Protein AF-A0A926NWR7-F1 (afdb_monomer_lite)

Organism: NCBI:txid2772109

Secondary structure (DSSP, 8-state):
-EETTEE---------S-HHHHHHHHTT---BSS--TT--EEEEEEEEETTEEEEEEEEEE-HHHHHHHHHHHHHHHHHHTT-

Radius of gyration: 13.43 Å; chains: 1; bounding box: 29×30×36 Å

Sequence (83 aa):
MKTPSGFETFGNFDLGSDKEKAIAIIEQFKGSDDKLESSILYMDLTEVQNGIPLPAKILHCTLDDIAYNVRIITRDVFKNLSL

Foldseek 3Di:
DQDPVGDDDPDDADLDDPPVSVVVLVVPADADQDPPVPFPDKDFDWDQDPNDTDTDGIGRDDPVRVVVSVVSRVVSVCVVVVD

Structure (mmCIF, N/CA/C/O backbone):
data_AF-A0A926NWR7-F1
#
_entry.id   AF-A0A926NWR7-F1
#
loop_
_atom_site.group_PDB
_atom_site.id
_atom_site.type_symbol
_atom_site.label_atom_id
_atom_site.label_alt_id
_atom_site.label_comp_id
_atom_site.label_asym_id
_atom_site.label_entity_id
_atom_site.label_seq_id
_atom_site.pdbx_PDB_ins_code
_atom_site.Cartn_x
_atom_site.Cartn_y
_atom_site.Cartn_z
_atom_site.occupancy
_atom_site.B_iso_or_equiv
_atom_site.auth_seq_id
_atom_site.auth_comp_id
_atom_site.auth_asym_id
_atom_site.auth_atom_id
_atom_site.pdbx_PDB_model_num
ATOM 1 N N . MET A 1 1 ? 1.825 2.672 -11.114 1.00 81.31 1 MET A N 1
ATOM 2 C CA . MET A 1 1 ? 2.960 2.230 -11.955 1.00 81.31 1 MET A CA 1
ATOM 3 C C . MET A 1 1 ? 3.231 3.297 -12.997 1.00 81.31 1 MET A C 1
ATOM 5 O O . MET A 1 1 ? 2.282 3.762 -13.613 1.00 81.31 1 MET A O 1
ATOM 9 N N . LYS A 1 2 ? 4.482 3.714 -13.191 1.00 80.19 2 LYS A N 1
ATOM 10 C CA . LYS A 1 2 ? 4.831 4.682 -14.238 1.00 80.19 2 LYS A CA 1
ATOM 11 C C . LYS A 1 2 ? 4.941 3.967 -15.585 1.00 80.19 2 LYS A C 1
ATOM 13 O O . LYS A 1 2 ? 5.806 3.118 -15.768 1.00 80.19 2 LYS A O 1
ATOM 18 N N . THR A 1 3 ? 4.066 4.326 -16.513 1.00 83.62 3 THR A N 1
ATOM 19 C CA . THR A 1 3 ? 4.037 3.843 -17.899 1.00 83.62 3 THR A CA 1
ATOM 20 C C . THR A 1 3 ? 4.375 4.996 -18.853 1.00 83.62 3 THR A C 1
ATOM 22 O O . THR A 1 3 ? 4.314 6.160 -18.442 1.00 83.62 3 THR A O 1
ATOM 25 N N . PRO A 1 4 ? 4.691 4.731 -20.134 1.00 84.75 4 PRO A N 1
ATOM 26 C CA . PRO A 1 4 ? 4.845 5.795 -21.131 1.00 84.75 4 PRO A CA 1
ATOM 27 C C . PRO A 1 4 ? 3.604 6.695 -21.274 1.00 84.75 4 PRO A C 1
ATOM 29 O O . PRO A 1 4 ? 3.737 7.871 -21.593 1.00 84.75 4 PRO A O 1
ATOM 32 N N . SER A 1 5 ? 2.410 6.163 -20.999 1.00 86.00 5 SER A N 1
ATOM 33 C CA . SER A 1 5 ? 1.129 6.886 -20.989 1.00 86.00 5 SER A CA 1
ATOM 34 C C . SER A 1 5 ? 0.839 7.647 -19.688 1.00 86.00 5 SER A C 1
ATOM 36 O O . SER A 1 5 ? -0.184 8.320 -19.597 1.00 86.00 5 SER A O 1
ATOM 38 N N . GLY A 1 6 ? 1.716 7.561 -18.684 1.00 82.88 6 GLY A N 1
ATOM 39 C CA . GLY A 1 6 ? 1.535 8.182 -17.372 1.00 82.88 6 GLY A CA 1
ATOM 40 C C . GLY A 1 6 ? 1.423 7.166 -16.235 1.00 82.88 6 GLY A C 1
ATOM 41 O O . GLY A 1 6 ? 1.830 6.010 -16.365 1.00 82.88 6 GLY A O 1
ATOM 42 N N . PHE A 1 7 ? 0.912 7.605 -15.087 1.00 82.75 7 PHE A N 1
ATOM 43 C CA . PHE A 1 7 ? 0.735 6.731 -13.930 1.00 82.75 7 PHE A CA 1
ATOM 44 C C . PHE A 1 7 ? -0.548 5.911 -14.052 1.00 82.75 7 PHE A C 1
ATOM 46 O O . PHE A 1 7 ? -1.628 6.457 -14.249 1.00 82.75 7 PHE A O 1
ATOM 53 N N . GLU A 1 8 ? -0.415 4.600 -13.897 1.00 89.94 8 GLU A N 1
ATOM 54 C CA . GLU A 1 8 ? -1.527 3.656 -13.870 1.00 89.94 8 GLU A CA 1
ATOM 55 C C . GLU A 1 8 ? -1.714 3.090 -12.460 1.00 89.94 8 GLU A C 1
ATOM 57 O O . GLU A 1 8 ? -0.761 2.587 -11.848 1.00 89.94 8 GLU A O 1
ATOM 62 N N . THR A 1 9 ? -2.941 3.156 -11.947 1.00 90.75 9 THR A N 1
ATOM 63 C CA . THR A 1 9 ? -3.324 2.545 -10.671 1.00 90.75 9 THR A CA 1
ATOM 64 C C . THR A 1 9 ? -3.787 1.116 -10.912 1.00 90.75 9 THR A C 1
ATOM 66 O O . THR A 1 9 ? -4.762 0.888 -11.618 1.00 90.75 9 THR A O 1
ATOM 69 N N . PHE A 1 10 ? -3.108 0.155 -10.293 1.00 88.06 10 PHE A N 1
ATOM 70 C CA . PHE A 1 10 ? -3.410 -1.277 -10.415 1.00 88.06 10 PHE A CA 1
ATOM 71 C C . PHE A 1 10 ? -4.015 -1.875 -9.132 1.00 88.06 10 PHE A C 1
ATOM 73 O O . PHE A 1 10 ? -4.326 -3.061 -9.086 1.00 88.06 10 PHE A O 1
ATOM 80 N N . GLY A 1 11 ? -4.191 -1.062 -8.087 1.00 90.31 11 GLY A N 1
ATOM 81 C CA . GLY A 1 11 ? -4.836 -1.455 -6.839 1.00 90.31 11 GLY A CA 1
ATOM 82 C C . GLY A 1 11 ? -5.170 -0.241 -5.979 1.00 90.31 11 GLY A C 1
ATOM 83 O O . GLY A 1 11 ? -4.428 0.738 -5.973 1.00 90.31 11 GLY A O 1
ATOM 84 N N . ASN A 1 12 ? -6.291 -0.315 -5.267 1.00 92.38 12 ASN A N 1
ATOM 85 C CA . ASN A 1 12 ? -6.713 0.669 -4.278 1.00 92.38 12 ASN A CA 1
ATOM 86 C C . ASN A 1 12 ? -7.308 -0.077 -3.082 1.00 92.38 12 ASN A C 1
ATOM 88 O O . ASN A 1 12 ? -8.162 -0.944 -3.269 1.00 92.38 12 ASN A O 1
ATOM 92 N N . PHE A 1 13 ? -6.856 0.254 -1.876 1.00 91.25 13 PHE A N 1
ATOM 93 C CA . PHE A 1 13 ? -7.258 -0.427 -0.650 1.00 91.25 13 PHE A CA 1
ATOM 94 C C . PHE A 1 13 ? -7.727 0.599 0.375 1.00 91.25 13 PHE A C 1
ATOM 96 O O . PHE A 1 13 ? -7.033 1.580 0.628 1.00 91.25 13 PHE A O 1
ATOM 103 N N . ASP A 1 14 ? -8.889 0.348 0.969 1.00 89.94 14 ASP A N 1
ATOM 104 C CA . ASP A 1 14 ? -9.390 1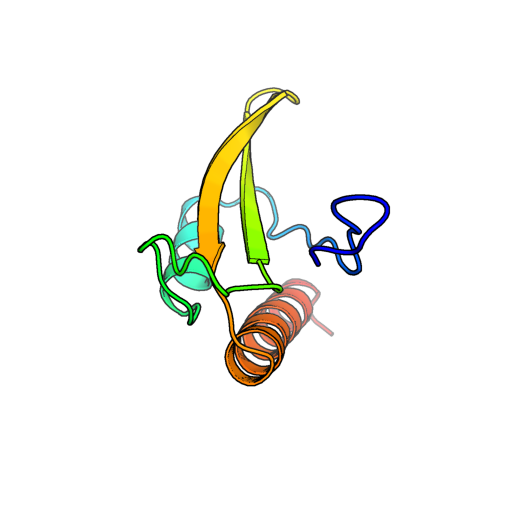.113 2.106 1.00 89.94 14 ASP A CA 1
ATOM 105 C C . ASP A 1 14 ? -8.939 0.425 3.403 1.00 89.94 14 ASP A C 1
ATOM 107 O O . ASP A 1 14 ? -9.199 -0.764 3.601 1.00 89.94 14 ASP A O 1
ATOM 111 N N . LEU A 1 15 ? -8.224 1.158 4.261 1.00 89.38 15 LEU A N 1
ATOM 112 C CA . LEU A 1 15 ? -7.748 0.669 5.562 1.00 89.38 15 LEU A CA 1
ATOM 113 C C . LEU A 1 15 ? -8.747 0.948 6.701 1.00 89.38 15 LEU A C 1
ATOM 115 O O . LEU A 1 15 ? -8.481 0.604 7.851 1.00 89.38 15 LEU A O 1
ATOM 119 N N . GLY A 1 16 ? -9.902 1.541 6.391 1.00 88.69 16 GLY A N 1
ATOM 120 C CA . GLY A 1 16 ? -10.952 1.883 7.340 1.00 88.69 16 GLY A CA 1
ATOM 121 C C . GLY A 1 16 ? -10.761 3.248 8.004 1.00 88.69 16 GLY A C 1
ATOM 122 O O . GLY A 1 16 ? -9.862 4.022 7.685 1.00 88.69 16 GLY A O 1
ATOM 123 N N . SER A 1 17 ? -11.648 3.554 8.952 1.00 89.50 17 SER A N 1
ATOM 124 C CA . SER A 1 17 ? -11.742 4.874 9.592 1.00 89.50 17 SER A CA 1
ATOM 125 C C . SER A 1 17 ? -10.952 5.015 10.900 1.00 89.50 17 SER A C 1
ATOM 127 O O . SER A 1 17 ? -10.938 6.092 11.492 1.00 89.50 17 SER A O 1
ATOM 129 N N . ASP A 1 18 ? -10.343 3.936 11.395 1.00 90.50 18 ASP A N 1
ATOM 130 C CA . ASP A 1 18 ? -9.539 3.952 12.620 1.00 90.50 18 ASP A CA 1
ATOM 131 C C . ASP A 1 18 ? -8.103 4.375 12.288 1.00 90.50 18 ASP A C 1
ATOM 133 O O . ASP A 1 18 ? -7.302 3.595 11.764 1.00 90.50 18 ASP A O 1
ATOM 137 N N . LYS A 1 19 ? -7.792 5.641 12.577 1.00 89.88 19 LYS A N 1
ATOM 138 C CA . LYS A 1 19 ? -6.511 6.257 12.227 1.00 89.88 19 LYS A CA 1
ATOM 139 C C . LYS A 1 19 ? -5.319 5.557 12.879 1.00 89.88 19 LYS A C 1
ATOM 141 O O . LYS A 1 19 ? -4.303 5.368 12.216 1.00 89.88 19 LYS A O 1
ATOM 146 N N . GLU A 1 20 ? -5.423 5.179 14.151 1.00 91.56 20 GLU A N 1
ATOM 147 C CA . GLU A 1 20 ? -4.312 4.548 14.874 1.00 91.56 20 GLU A CA 1
ATOM 148 C C . GLU A 1 20 ? -3.999 3.171 14.289 1.00 91.56 20 GLU A C 1
ATOM 150 O O . GLU A 1 20 ? -2.833 2.843 14.061 1.00 91.56 20 GLU A O 1
ATOM 155 N N . LYS A 1 21 ? -5.034 2.396 13.944 1.00 89.81 21 LYS A N 1
ATOM 156 C CA . LYS A 1 21 ? -4.852 1.114 13.250 1.00 89.81 21 LYS A CA 1
ATOM 157 C C . LYS A 1 21 ? -4.263 1.289 11.858 1.00 89.81 21 LYS A C 1
ATOM 159 O O . LYS A 1 21 ? -3.328 0.571 11.513 1.00 89.81 21 LYS A O 1
ATOM 164 N N . ALA A 1 22 ? -4.765 2.243 11.074 1.00 91.00 22 ALA A N 1
ATOM 165 C CA . ALA A 1 22 ? -4.239 2.516 9.739 1.00 91.00 22 ALA A CA 1
ATOM 166 C C . ALA A 1 22 ? -2.748 2.887 9.791 1.00 91.00 22 ALA A C 1
ATOM 168 O O . ALA A 1 22 ? -1.955 2.347 9.019 1.00 91.00 22 ALA A O 1
ATOM 169 N N . ILE A 1 23 ? -2.346 3.733 10.745 1.00 91.94 23 ILE A N 1
ATOM 170 C CA . ILE A 1 23 ? -0.937 4.079 10.972 1.00 91.94 23 ILE A CA 1
ATOM 171 C C . ILE A 1 23 ? -0.128 2.831 11.345 1.00 91.94 23 ILE A C 1
ATOM 173 O O . ILE A 1 23 ? 0.879 2.562 10.696 1.00 91.94 23 ILE A O 1
ATOM 177 N N . ALA A 1 24 ? -0.591 2.014 12.295 1.00 92.44 24 ALA A N 1
ATOM 178 C CA . ALA A 1 24 ? 0.112 0.793 12.704 1.00 92.44 24 ALA A CA 1
ATOM 179 C C . ALA A 1 24 ? 0.274 -0.238 11.564 1.00 92.44 24 ALA A C 1
ATOM 181 O O . ALA A 1 24 ? 1.235 -1.013 11.539 1.00 92.44 24 ALA A O 1
ATOM 182 N N . ILE A 1 25 ? -0.659 -0.279 10.608 1.00 92.12 25 ILE A N 1
ATOM 183 C CA . ILE A 1 25 ? -0.548 -1.092 9.386 1.00 92.12 25 ILE A CA 1
ATOM 184 C C . ILE A 1 25 ? 0.519 -0.508 8.459 1.00 92.12 25 ILE A C 1
ATOM 186 O O . ILE A 1 25 ? 1.393 -1.240 7.993 1.00 92.12 25 ILE A O 1
ATOM 190 N N . ILE A 1 26 ? 0.463 0.801 8.213 1.00 91.81 26 ILE A N 1
ATOM 191 C CA . ILE A 1 26 ? 1.388 1.520 7.330 1.00 91.81 26 ILE A CA 1
ATOM 192 C C . ILE A 1 26 ? 2.827 1.460 7.857 1.00 91.81 26 ILE A C 1
ATOM 194 O O . ILE A 1 26 ? 3.754 1.325 7.068 1.00 91.81 26 ILE A O 1
ATOM 198 N N . GLU A 1 27 ? 3.041 1.498 9.172 1.00 93.19 27 GLU A N 1
ATOM 199 C CA . GLU A 1 27 ? 4.370 1.367 9.791 1.00 93.19 27 GLU A CA 1
ATOM 200 C C . GLU A 1 27 ? 5.040 0.015 9.506 1.00 93.19 27 GLU A C 1
ATOM 202 O O . GLU A 1 27 ? 6.261 -0.105 9.587 1.00 93.19 27 GLU A O 1
ATOM 207 N N . GLN A 1 28 ? 4.265 -1.006 9.132 1.00 94.56 28 GLN A N 1
ATOM 208 C CA . GLN A 1 28 ? 4.803 -2.298 8.708 1.00 94.56 28 GLN A CA 1
ATOM 209 C C . GLN A 1 28 ? 5.201 -2.312 7.230 1.00 94.56 28 GLN A C 1
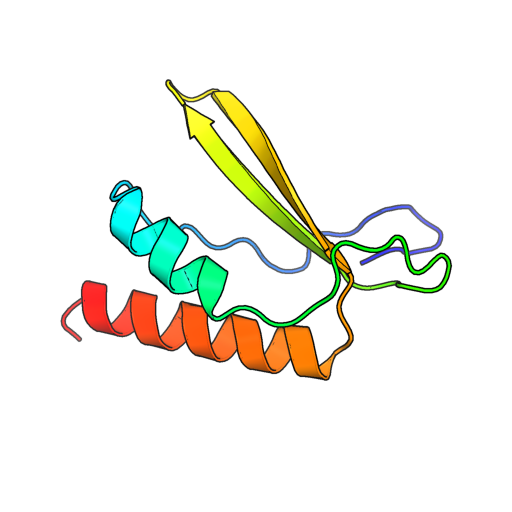ATOM 211 O O . GLN A 1 28 ? 5.812 -3.290 6.797 1.00 94.56 28 GLN A O 1
ATOM 216 N N . PHE A 1 29 ? 4.829 -1.301 6.441 1.00 95.06 29 PHE A N 1
ATOM 217 C CA . PHE A 1 29 ? 5.075 -1.292 5.003 1.00 95.06 29 PHE A CA 1
ATOM 218 C C . PHE A 1 29 ? 6.563 -1.158 4.692 1.00 95.06 29 PHE A C 1
ATOM 220 O O . PHE A 1 29 ? 7.316 -0.449 5.357 1.00 95.06 29 PHE A O 1
ATOM 227 N N . LYS A 1 30 ? 6.972 -1.835 3.624 1.00 95.44 30 LYS A N 1
ATOM 228 C CA . LYS A 1 30 ? 8.282 -1.692 3.000 1.00 95.44 30 LYS A CA 1
ATOM 229 C C . LYS A 1 30 ? 8.234 -0.708 1.839 1.00 95.44 30 LYS A C 1
ATOM 231 O O . LYS A 1 30 ? 7.174 -0.434 1.272 1.00 95.44 30 LYS A O 1
ATOM 236 N N . GLY A 1 31 ? 9.408 -0.218 1.478 1.00 92.44 31 GLY A N 1
ATOM 237 C CA . GLY A 1 31 ? 9.609 0.817 0.477 1.00 92.44 31 GLY A CA 1
ATOM 238 C C . GLY A 1 31 ? 10.435 1.959 1.050 1.00 92.44 31 GLY A C 1
ATOM 239 O O . GLY A 1 31 ? 10.771 1.972 2.235 1.00 92.44 31 GLY A O 1
ATOM 240 N N . SER A 1 32 ? 10.769 2.909 0.192 1.00 89.62 32 SER A N 1
ATOM 241 C CA . SER A 1 32 ? 11.568 4.076 0.547 1.00 89.62 32 SER A CA 1
ATOM 242 C C . SER A 1 32 ? 10.773 5.358 0.322 1.00 89.62 32 SER A C 1
ATOM 244 O O . SER A 1 32 ? 9.965 5.455 -0.600 1.00 89.62 32 SER A O 1
ATOM 246 N N . ASP A 1 33 ? 10.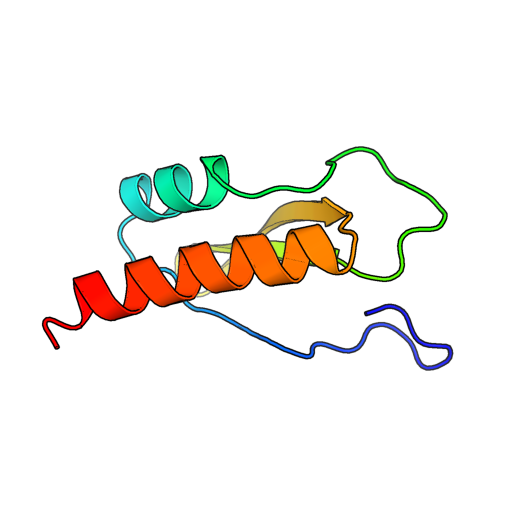985 6.331 1.197 1.00 82.81 33 ASP A N 1
ATOM 247 C CA . ASP A 1 33 ? 10.560 7.721 1.043 1.00 82.81 33 ASP A CA 1
ATOM 248 C C . ASP A 1 33 ? 11.558 8.563 0.238 1.00 82.81 33 ASP A C 1
ATOM 250 O O . ASP A 1 33 ? 11.201 9.643 -0.238 1.00 82.81 33 ASP A O 1
ATOM 254 N N . ASP A 1 34 ? 12.773 8.056 0.023 1.00 76.00 34 ASP A N 1
ATOM 255 C CA . ASP A 1 34 ? 13.724 8.677 -0.880 1.00 76.00 34 ASP A CA 1
ATOM 256 C C . ASP A 1 34 ? 13.251 8.524 -2.321 1.00 76.00 34 ASP A C 1
ATOM 258 O O . ASP A 1 34 ? 12.832 7.455 -2.782 1.00 76.00 34 ASP A O 1
ATOM 262 N N . LYS A 1 35 ? 13.368 9.623 -3.068 1.00 64.38 35 LYS A N 1
ATOM 263 C CA . LYS A 1 35 ? 13.102 9.631 -4.502 1.00 64.38 35 LYS A CA 1
ATOM 264 C C . LYS A 1 35 ? 14.145 8.774 -5.210 1.00 64.38 35 LYS A C 1
ATOM 266 O O . LYS A 1 35 ? 15.163 9.277 -5.677 1.00 64.38 35 LYS A O 1
ATOM 271 N N . LEU A 1 36 ? 13.866 7.484 -5.358 1.00 64.44 36 LEU A N 1
ATOM 272 C CA . LEU A 1 36 ? 14.554 6.672 -6.349 1.00 64.44 36 LEU A CA 1
ATOM 273 C C . LEU A 1 36 ? 14.062 7.143 -7.721 1.00 64.44 36 LEU A C 1
ATOM 275 O O . LEU A 1 36 ? 12.933 6.834 -8.113 1.00 64.44 36 LEU A O 1
ATOM 279 N N . GLU A 1 37 ? 14.887 7.906 -8.444 1.00 64.56 37 GLU A N 1
ATOM 280 C CA . GLU A 1 37 ? 14.555 8.406 -9.791 1.00 64.56 37 GLU A CA 1
ATOM 281 C C . GLU A 1 37 ? 14.173 7.277 -10.767 1.00 64.56 37 GLU A C 1
ATOM 283 O O . GLU A 1 37 ? 13.436 7.504 -11.727 1.00 64.56 37 GLU A O 1
ATOM 288 N N . SER A 1 38 ? 14.622 6.050 -10.490 1.00 68.19 38 SER A N 1
ATOM 289 C CA . SER A 1 38 ? 14.351 4.840 -11.269 1.00 68.19 38 SER A CA 1
ATOM 290 C C . SER A 1 38 ? 13.152 4.011 -10.793 1.00 68.19 38 SER A C 1
ATOM 292 O O . SER A 1 38 ? 12.841 3.001 -11.428 1.00 68.19 38 SER A O 1
ATOM 294 N N . SER A 1 39 ? 12.470 4.382 -9.701 1.00 72.88 39 SER A N 1
ATOM 295 C CA . SER A 1 39 ? 11.308 3.609 -9.244 1.00 72.88 39 SER A CA 1
ATOM 296 C C . SER A 1 39 ? 10.192 3.670 -10.287 1.00 72.88 39 SER A C 1
ATOM 298 O O . SER A 1 39 ? 9.916 4.729 -10.838 1.00 72.88 39 SER A O 1
ATOM 300 N N . ILE A 1 40 ? 9.535 2.545 -10.565 1.00 86.00 40 ILE A N 1
ATOM 301 C CA . ILE A 1 40 ? 8.367 2.471 -11.464 1.00 86.00 40 ILE A CA 1
ATOM 302 C C . ILE A 1 40 ? 7.086 2.085 -10.720 1.00 86.00 40 ILE A C 1
ATOM 304 O O . ILE A 1 40 ? 5.985 2.289 -11.240 1.00 86.00 40 ILE A O 1
ATOM 308 N N . LEU A 1 41 ? 7.216 1.553 -9.502 1.00 91.00 41 LEU A N 1
ATOM 309 C CA . LEU A 1 41 ? 6.115 1.162 -8.632 1.00 91.00 41 LEU A CA 1
ATOM 310 C C . LEU A 1 41 ? 6.100 2.061 -7.401 1.00 91.00 41 LEU A C 1
ATOM 312 O O . LEU A 1 41 ? 7.141 2.420 -6.847 1.00 91.00 41 LEU A O 1
ATOM 316 N N . TYR A 1 42 ? 4.891 2.433 -7.006 1.00 91.75 42 TYR A N 1
ATOM 317 C CA . TYR A 1 42 ? 4.660 3.367 -5.921 1.00 91.75 42 TYR A CA 1
ATOM 318 C C . TYR A 1 42 ? 3.383 2.974 -5.191 1.00 91.75 42 TYR A C 1
ATOM 320 O O . TYR A 1 42 ? 2.465 2.427 -5.811 1.00 91.75 42 TYR A O 1
ATOM 328 N N . MET A 1 43 ? 3.335 3.272 -3.899 1.00 93.31 43 MET A N 1
ATOM 329 C CA . MET A 1 43 ? 2.111 3.273 -3.106 1.00 93.31 43 MET A CA 1
ATOM 330 C C . MET A 1 43 ? 1.855 4.683 -2.588 1.00 93.31 43 MET A C 1
ATOM 332 O O . MET A 1 43 ? 2.658 5.219 -1.821 1.00 93.31 43 MET A O 1
ATOM 336 N N . ASP A 1 44 ? 0.727 5.251 -3.006 1.00 93.00 44 ASP A N 1
ATOM 337 C CA . ASP A 1 44 ? 0.261 6.564 -2.575 1.00 93.00 44 ASP A CA 1
ATOM 338 C C . ASP A 1 44 ? -0.640 6.393 -1.348 1.00 93.00 44 ASP A C 1
ATOM 340 O O . ASP A 1 44 ? -1.773 5.915 -1.433 1.00 93.00 44 ASP A O 1
ATOM 344 N N . LEU A 1 45 ? -0.123 6.762 -0.180 1.00 93.56 45 LEU A N 1
ATOM 345 C CA . LEU A 1 45 ? -0.858 6.750 1.077 1.00 93.56 45 LEU A CA 1
ATOM 346 C C . LEU A 1 45 ? -1.630 8.060 1.201 1.00 93.56 45 LEU A C 1
ATOM 348 O O . LEU A 1 45 ? -1.043 9.144 1.225 1.00 93.56 45 LEU A O 1
ATOM 352 N N . THR A 1 46 ? -2.952 7.945 1.286 1.00 94.12 46 THR A N 1
ATOM 353 C CA . THR A 1 46 ? -3.883 9.077 1.313 1.00 94.12 46 THR A CA 1
ATOM 354 C C . THR A 1 46 ? -4.734 9.005 2.573 1.00 94.12 46 THR A C 1
ATOM 356 O O . THR A 1 46 ? -5.311 7.962 2.870 1.00 94.12 46 THR A O 1
ATOM 359 N N . GLU A 1 47 ? -4.837 10.113 3.302 1.00 94.12 47 GLU A N 1
ATOM 360 C CA . GLU A 1 47 ? -5.797 10.262 4.395 1.00 94.12 47 GLU A CA 1
ATOM 361 C C . GLU A 1 47 ? -7.042 10.978 3.867 1.00 94.12 47 GLU A C 1
ATOM 363 O O . GLU A 1 47 ? -6.935 12.028 3.237 1.00 94.12 47 GLU A O 1
ATOM 368 N N . VAL A 1 48 ? -8.233 10.434 4.122 1.00 92.88 48 VAL A N 1
ATOM 369 C CA . VAL A 1 48 ? -9.491 11.094 3.752 1.00 92.88 48 VAL A CA 1
ATOM 370 C C . VAL A 1 48 ? -10.044 11.824 4.970 1.00 92.88 48 VAL A C 1
ATOM 372 O O . VAL A 1 48 ? -10.537 11.202 5.908 1.00 92.88 48 VAL A O 1
ATOM 375 N N . GLN A 1 49 ? -9.994 13.154 4.950 1.00 91.88 49 GLN A N 1
ATOM 376 C CA . GLN A 1 49 ? -10.542 14.003 6.009 1.00 91.88 49 GLN A CA 1
ATOM 377 C C . GLN A 1 49 ? -11.775 14.736 5.483 1.00 91.88 49 GLN A C 1
ATOM 379 O O . GLN A 1 49 ? -11.690 15.471 4.502 1.00 91.88 49 GLN A O 1
ATOM 384 N N . ASN A 1 50 ? -12.937 14.544 6.114 1.00 90.56 50 ASN A N 1
ATOM 385 C CA . ASN A 1 50 ? -14.204 15.162 5.687 1.00 90.56 50 ASN A CA 1
ATOM 386 C C . ASN A 1 50 ? -14.535 14.929 4.194 1.00 90.56 50 ASN A C 1
ATOM 388 O O . ASN A 1 50 ? -15.046 15.816 3.516 1.00 90.56 50 ASN A O 1
ATOM 392 N N . GLY A 1 51 ? -14.207 13.743 3.669 1.00 90.12 51 GLY A N 1
ATOM 393 C CA . GLY A 1 51 ? -14.404 13.393 2.256 1.00 90.12 51 GLY A CA 1
ATOM 394 C C . GLY A 1 51 ? -13.349 13.959 1.299 1.00 90.12 51 GLY A C 1
ATOM 395 O O . GLY A 1 51 ? -13.438 13.726 0.097 1.00 90.12 51 GLY A O 1
ATOM 396 N N . ILE A 1 52 ? -12.345 14.674 1.811 1.00 93.00 52 ILE A N 1
ATOM 397 C CA . ILE A 1 52 ? -11.266 15.261 1.017 1.00 93.00 52 ILE A CA 1
ATOM 398 C C . ILE A 1 52 ? -10.028 14.358 1.119 1.00 93.00 52 ILE A C 1
ATOM 400 O O . ILE A 1 52 ? -9.509 14.179 2.224 1.00 93.00 52 ILE A O 1
ATOM 404 N N . PRO A 1 53 ? -9.539 13.790 0.001 1.00 92.69 53 PRO A N 1
ATOM 405 C CA . PRO A 1 53 ? -8.301 13.024 -0.013 1.00 92.69 53 PRO A CA 1
ATOM 406 C C . PRO A 1 53 ? -7.098 13.963 0.107 1.00 92.69 53 PRO A C 1
ATOM 408 O O . PRO A 1 53 ? -6.905 14.860 -0.715 1.00 92.69 53 PRO A O 1
ATOM 411 N N . LEU A 1 54 ? -6.280 13.742 1.130 1.00 92.88 54 LEU A N 1
ATOM 412 C CA . LEU A 1 54 ? -5.052 14.478 1.391 1.00 92.88 54 LEU A CA 1
ATOM 413 C C . LEU A 1 54 ? -3.853 13.528 1.262 1.00 92.88 54 LEU A C 1
ATOM 415 O O . LEU A 1 54 ? -3.851 12.461 1.885 1.00 92.88 54 LEU A O 1
ATOM 419 N N . PRO A 1 55 ? -2.825 13.883 0.471 1.00 91.25 55 PRO A N 1
ATOM 420 C CA . PRO A 1 55 ? -1.635 13.055 0.341 1.00 91.25 55 PRO A CA 1
ATOM 421 C C . PRO A 1 55 ? -0.906 12.990 1.686 1.00 91.25 55 PRO A C 1
ATOM 423 O O . PRO A 1 55 ? -0.518 14.019 2.236 1.00 91.25 55 PRO A O 1
ATOM 426 N N . ALA A 1 56 ? -0.716 11.779 2.206 1.00 90.50 56 ALA A N 1
ATOM 427 C CA . ALA A 1 56 ? -0.015 11.547 3.464 1.00 90.50 56 ALA A CA 1
ATOM 428 C C . ALA A 1 56 ? 1.450 11.167 3.221 1.00 90.50 56 ALA A C 1
ATOM 430 O O . ALA A 1 56 ? 2.352 11.747 3.823 1.00 90.50 56 ALA A O 1
ATOM 431 N N . LYS A 1 57 ? 1.702 10.199 2.330 1.00 90.75 57 LYS A N 1
ATOM 432 C CA . LYS A 1 57 ? 3.053 9.723 2.003 1.00 90.75 57 LYS A CA 1
ATOM 433 C C . LYS A 1 57 ? 3.063 9.008 0.653 1.00 90.75 57 LYS A C 1
ATOM 435 O O . LYS A 1 57 ? 2.072 8.402 0.269 1.00 90.75 57 LYS A O 1
ATOM 440 N N . ILE A 1 58 ? 4.197 9.033 -0.037 1.00 91.06 58 ILE A N 1
ATOM 441 C CA . ILE A 1 58 ? 4.451 8.179 -1.202 1.00 91.06 58 ILE A CA 1
ATOM 442 C C . ILE A 1 58 ? 5.584 7.228 -0.830 1.00 91.06 58 ILE A C 1
ATOM 444 O O . ILE A 1 58 ? 6.605 7.664 -0.299 1.00 91.06 58 ILE A O 1
ATOM 448 N N . LEU A 1 59 ? 5.397 5.936 -1.086 1.00 93.12 59 LEU A N 1
ATOM 449 C CA . LEU A 1 59 ? 6.446 4.927 -0.961 1.00 93.12 59 LEU A CA 1
ATOM 450 C C . LEU A 1 59 ? 6.900 4.498 -2.350 1.00 93.12 59 LEU A C 1
ATOM 452 O O . LEU A 1 59 ? 6.090 4.048 -3.158 1.00 93.12 59 LEU A O 1
ATOM 456 N N . HIS A 1 60 ? 8.196 4.616 -2.612 1.00 92.81 60 HIS A N 1
ATOM 457 C CA . HIS A 1 60 ? 8.863 4.019 -3.760 1.00 92.81 60 HIS A CA 1
ATOM 458 C C . HIS A 1 60 ? 9.115 2.542 -3.457 1.00 92.81 60 HIS A C 1
ATOM 460 O O . HIS A 1 60 ? 9.685 2.210 -2.415 1.00 92.81 60 HIS A O 1
ATOM 466 N N . CYS A 1 61 ? 8.685 1.655 -4.352 1.00 91.56 61 CYS A N 1
ATOM 467 C CA . CYS A 1 61 ? 8.645 0.227 -4.068 1.00 91.56 61 CYS A CA 1
ATOM 468 C C . CYS A 1 61 ? 9.284 -0.601 -5.178 1.00 91.56 61 CYS A C 1
ATOM 470 O O . CYS A 1 61 ? 9.147 -0.316 -6.369 1.00 91.56 61 CYS A O 1
ATOM 472 N N . THR A 1 62 ? 9.921 -1.694 -4.777 1.00 92.81 62 THR A N 1
ATOM 473 C CA . THR A 1 62 ? 10.155 -2.843 -5.651 1.00 92.81 62 THR A CA 1
ATOM 474 C C . THR A 1 62 ? 8.881 -3.689 -5.773 1.00 92.81 62 THR A C 1
ATOM 476 O O . THR A 1 62 ? 7.890 -3.468 -5.070 1.00 92.81 62 THR A O 1
ATOM 479 N N . LEU A 1 63 ? 8.889 -4.691 -6.658 1.00 92.19 63 LEU A N 1
ATOM 480 C CA . LEU A 1 63 ? 7.785 -5.653 -6.741 1.00 92.19 63 LEU A CA 1
ATOM 481 C C . LEU A 1 63 ? 7.636 -6.466 -5.441 1.00 92.19 63 LEU A C 1
ATOM 483 O O . LEU A 1 63 ? 6.513 -6.734 -5.014 1.00 92.19 63 LEU A O 1
ATOM 487 N N . ASP A 1 64 ? 8.751 -6.799 -4.787 1.00 94.75 64 ASP A N 1
ATOM 488 C CA . ASP A 1 64 ? 8.753 -7.540 -3.523 1.00 94.75 64 ASP A CA 1
ATOM 489 C C . ASP A 1 64 ? 8.155 -6.714 -2.377 1.00 94.75 64 ASP A C 1
ATOM 491 O O . ASP A 1 64 ? 7.412 -7.252 -1.552 1.00 94.75 64 ASP A O 1
ATOM 495 N N . ASP A 1 65 ? 8.410 -5.401 -2.352 1.00 95.19 65 ASP A N 1
ATOM 496 C CA . ASP A 1 65 ? 7.788 -4.490 -1.383 1.00 95.19 65 ASP A CA 1
ATOM 497 C C . ASP A 1 65 ? 6.270 -4.431 -1.579 1.00 95.19 65 ASP A C 1
ATOM 499 O O . ASP A 1 65 ? 5.520 -4.530 -0.610 1.00 95.19 65 ASP A O 1
ATOM 503 N N . ILE A 1 66 ? 5.803 -4.340 -2.832 1.00 94.38 66 ILE A N 1
ATOM 504 C CA . ILE A 1 66 ? 4.369 -4.375 -3.163 1.00 94.38 66 ILE A CA 1
ATOM 505 C C . ILE A 1 66 ? 3.745 -5.691 -2.696 1.00 94.38 66 ILE A C 1
ATOM 507 O O . ILE A 1 66 ? 2.736 -5.672 -1.993 1.00 94.38 66 ILE A O 1
ATOM 511 N N . ALA A 1 67 ? 4.343 -6.834 -3.042 1.00 95.50 67 ALA A N 1
ATOM 512 C CA . ALA A 1 67 ? 3.824 -8.145 -2.661 1.00 95.50 67 ALA A CA 1
ATOM 513 C C . ALA A 1 67 ? 3.755 -8.310 -1.133 1.00 95.50 67 ALA A C 1
ATOM 515 O O . ALA A 1 67 ? 2.761 -8.809 -0.594 1.00 95.50 67 ALA A O 1
ATOM 516 N N . TYR A 1 68 ? 4.786 -7.848 -0.422 1.00 96.75 68 TYR A N 1
ATOM 517 C CA . TYR A 1 68 ? 4.813 -7.850 1.035 1.00 96.75 68 TYR A CA 1
ATOM 518 C C . TYR A 1 68 ? 3.727 -6.937 1.625 1.00 96.75 68 TYR A C 1
ATOM 520 O O . TYR A 1 68 ? 2.956 -7.385 2.476 1.00 96.75 68 TYR A O 1
ATOM 528 N N . ASN A 1 69 ? 3.604 -5.695 1.153 1.00 95.56 69 ASN A N 1
ATOM 529 C CA . ASN A 1 69 ? 2.636 -4.731 1.683 1.00 95.56 69 ASN A CA 1
ATOM 530 C C . ASN A 1 69 ? 1.195 -5.175 1.415 1.00 95.56 69 ASN A C 1
ATOM 532 O O . ASN A 1 69 ? 0.369 -5.159 2.325 1.00 95.56 69 ASN A O 1
ATOM 536 N N . VAL A 1 70 ? 0.898 -5.681 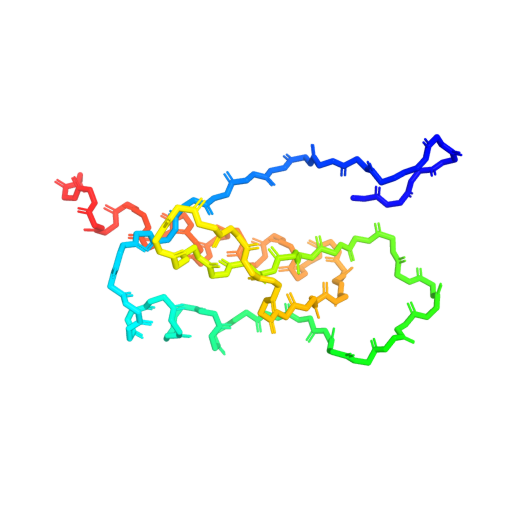0.214 1.00 94.38 70 VAL A N 1
ATOM 537 C CA . VAL A 1 70 ? -0.425 -6.231 -0.121 1.00 94.38 70 VAL A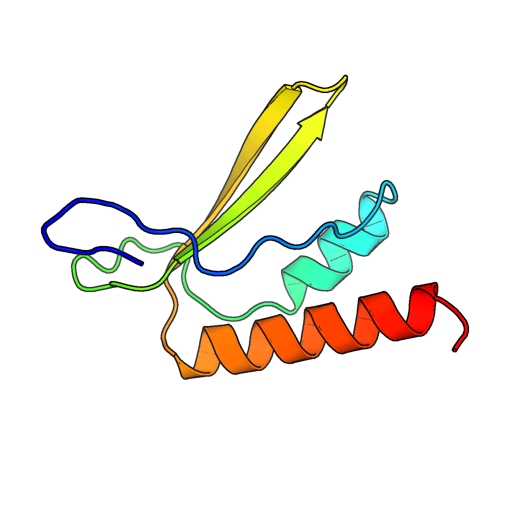 CA 1
ATOM 538 C C . VAL A 1 70 ? -0.767 -7.425 0.771 1.00 94.38 70 VAL A C 1
ATOM 540 O O . VAL A 1 70 ? -1.911 -7.542 1.211 1.00 94.38 70 VAL A O 1
ATOM 543 N N . ARG A 1 71 ? 0.201 -8.281 1.127 1.00 94.81 71 ARG A N 1
ATOM 544 C CA . ARG A 1 71 ? -0.018 -9.362 2.103 1.00 94.81 71 ARG A CA 1
ATOM 545 C C . ARG A 1 71 ? -0.391 -8.820 3.486 1.00 94.81 71 ARG A C 1
ATOM 547 O O . ARG A 1 71 ? -1.264 -9.398 4.135 1.00 94.81 71 ARG A O 1
ATOM 554 N N . ILE A 1 72 ? 0.251 -7.743 3.943 1.00 94.31 72 ILE A N 1
ATOM 555 C CA . ILE A 1 72 ? -0.070 -7.090 5.223 1.00 94.31 72 ILE A CA 1
ATOM 556 C C . ILE A 1 72 ? -1.488 -6.511 5.191 1.00 94.31 72 ILE A C 1
ATOM 558 O O . ILE A 1 72 ? -2.266 -6.822 6.093 1.00 94.31 72 ILE A O 1
ATOM 562 N N . ILE A 1 73 ? -1.832 -5.757 4.139 1.00 92.00 73 ILE A N 1
ATOM 563 C CA . ILE A 1 73 ? -3.169 -5.175 3.932 1.00 92.00 73 ILE A CA 1
ATOM 564 C C . ILE A 1 73 ? -4.225 -6.277 3.937 1.00 92.00 73 ILE A C 1
ATOM 566 O O . ILE A 1 73 ? -5.169 -6.236 4.716 1.00 92.00 73 ILE A O 1
ATOM 570 N N . THR A 1 74 ? -4.029 -7.304 3.111 1.00 90.00 74 THR A N 1
ATOM 571 C CA . THR A 1 74 ? -4.982 -8.407 2.953 1.00 90.00 74 THR A CA 1
ATOM 572 C C . THR A 1 74 ? -5.221 -9.118 4.283 1.00 90.00 74 THR A C 1
ATOM 574 O O . THR A 1 74 ? -6.365 -9.327 4.676 1.00 90.00 74 THR A O 1
ATOM 577 N N . ARG A 1 75 ? -4.153 -9.437 5.028 1.00 88.25 75 ARG A N 1
ATOM 578 C CA . ARG A 1 75 ? -4.257 -10.045 6.363 1.00 88.25 75 ARG A CA 1
ATOM 579 C C . ARG A 1 75 ? -5.086 -9.184 7.316 1.00 88.25 75 ARG A C 1
ATOM 581 O O . ARG A 1 75 ? -5.841 -9.741 8.105 1.00 88.25 75 ARG A O 1
ATOM 588 N N . ASP A 1 76 ? -4.902 -7.869 7.294 1.00 82.38 76 ASP A N 1
ATOM 589 C CA . ASP A 1 76 ? -5.618 -6.968 8.196 1.00 82.38 76 ASP A CA 1
ATOM 590 C C . ASP A 1 76 ? -7.096 -6.817 7.819 1.00 82.38 76 ASP A C 1
ATOM 592 O O . ASP A 1 76 ? -7.971 -7.014 8.661 1.00 82.38 76 ASP A O 1
ATOM 596 N N . VAL A 1 77 ? -7.381 -6.613 6.530 1.00 78.31 77 VAL A N 1
ATOM 597 C CA . VAL A 1 77 ? -8.749 -6.576 5.995 1.00 78.31 77 VAL A CA 1
ATOM 598 C C . VAL A 1 77 ? -9.518 -7.842 6.382 1.00 78.31 77 VAL A C 1
ATOM 600 O O . VAL A 1 77 ? -10.633 -7.747 6.889 1.00 78.31 77 VAL A O 1
ATOM 603 N N . PHE A 1 78 ? -8.918 -9.028 6.235 1.00 77.69 78 PHE A N 1
ATOM 604 C CA . PHE A 1 78 ? -9.572 -10.278 6.635 1.00 77.69 78 PHE A CA 1
ATOM 605 C C . PHE A 1 78 ? -9.788 -10.402 8.149 1.00 77.69 78 PHE A C 1
ATOM 607 O O . PHE A 1 78 ? -10.837 -10.891 8.560 1.00 77.69 78 PHE A O 1
ATOM 614 N N . LYS A 1 79 ? -8.861 -9.920 8.989 1.00 75.00 79 LYS A N 1
ATOM 615 C CA . LYS A 1 79 ? -9.072 -9.882 10.448 1.00 75.00 79 LYS A CA 1
ATOM 616 C C . LYS A 1 79 ? -10.255 -8.993 10.829 1.00 75.00 79 LYS A C 1
ATOM 618 O O . LYS A 1 79 ? -11.023 -9.358 11.713 1.00 75.00 79 LYS A O 1
ATOM 623 N N . ASN A 1 80 ? -10.404 -7.850 10.163 1.00 65.25 80 ASN A N 1
ATOM 624 C CA . ASN A 1 80 ? -11.486 -6.905 10.440 1.00 65.25 80 ASN A CA 1
ATOM 625 C C . ASN A 1 80 ? -12.845 -7.402 9.922 1.00 65.25 80 ASN A C 1
ATOM 627 O O . ASN A 1 80 ? -13.878 -7.072 10.501 1.00 65.25 80 ASN A O 1
ATOM 631 N N . LEU A 1 81 ? -12.860 -8.232 8.876 1.00 59.75 81 LEU A N 1
ATOM 632 C CA . LEU A 1 81 ? -14.085 -8.812 8.320 1.00 59.75 81 LEU A CA 1
ATOM 633 C C . LEU A 1 81 ? -14.654 -9.993 9.126 1.00 59.75 81 LEU A C 1
ATOM 635 O O . LEU A 1 81 ? -15.744 -10.450 8.798 1.00 59.75 81 LEU A O 1
ATOM 639 N N . SER A 1 82 ? -13.987 -10.451 10.195 1.00 52.62 82 SER A N 1
ATOM 640 C CA . SER A 1 82 ? -14.450 -11.579 11.032 1.00 52.62 82 SER A CA 1
ATOM 641 C C . SER A 1 82 ? -14.842 -12.831 10.220 1.00 52.62 82 SER A C 1
ATOM 643 O O . SER A 1 82 ? -15.827 -13.492 10.552 1.00 52.62 82 SER A O 1
ATOM 645 N N . LEU A 1 83 ? -14.111 -13.118 9.134 1.00 46.50 83 LEU A N 1
ATOM 646 C CA . LEU A 1 83 ? -14.258 -14.340 8.331 1.00 46.50 83 LEU A CA 1
ATOM 647 C C . LEU A 1 83 ? -13.422 -15.488 8.905 1.00 46.50 83 LEU A C 1
ATOM 649 O O . LEU A 1 83 ? -12.275 -15.223 9.335 1.00 46.50 83 LEU A O 1
#

pLDDT: mean 87.07, std 10.14, range [4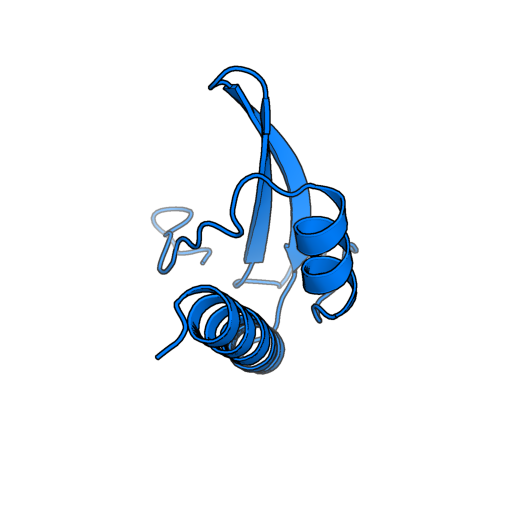6.5, 96.75]